Protein AF-A0A835IS31-F1 (afdb_monomer)

Foldseek 3Di:
DVVVLVVQLLLLVLQLFCRSDPVSLVCVLVVVDAGVVSNVVSVVVSVCSNVVVVVVVVVVCVVPPDPDDPPPPPPDPPQDPLNVVLVVLLVVLVVVLNVCCVPVVDGSVVSVVVSVVVSVVSVVVVVVVVVVVVD

Secondary structure (DSSP, 8-state):
-HHHHHHHHHHHHHHTSTTSSHHHHHHHHTTSS-HHHHHHHHHHHHHHHHHHHHHHHHHHHHHS-----GGGS-------HHHHHHHHHHHHHHHHHHHHHHHH---HHHHHHHHHHHHHHHHHHHHHHHHHTT-

pLDDT: mean 79.72, std 15.13, range [40.69, 94.19]

Solvent-accessible surface area (backbone atoms only — not comparable to full-atom values): 7632 Å² total; per-residue (Å²): 108,70,68,59,52,51,52,46,45,53,51,28,60,23,56,24,36,54,76,50,33,75,69,44,34,51,37,43,73,72,66,76,50,53,71,71,64,48,34,59,67,28,39,59,59,24,48,48,66,38,49,51,60,51,49,55,52,52,59,55,52,68,72,50,91,60,87,72,75,78,71,73,78,70,66,70,77,70,65,51,77,63,55,52,50,54,50,51,50,50,52,50,31,60,63,41,21,64,54,47,27,72,75,68,70,49,67,52,66,60,38,48,53,50,31,50,51,52,52,48,54,52,53,50,52,58,55,53,54,57,65,63,74,76,111

Sequence (135 aa):
FLGAVVVIAANAGGAWTPIGDVTTIMLWIHGQISTLPTMKDLFIPSFVSLAVPLALMSFTSEVDGKGRDSTSVLASEQMAPRGQLVFAVGIGALLFVPVFKAITGLPPYMGILLGLGVLWILTDAIHYGNLKGRG

Structure (mmCIF, N/CA/C/O backbone):
data_AF-A0A835IS31-F1
#
_entry.id   AF-A0A835IS31-F1
#
loop_
_atom_site.group_PDB
_atom_site.id
_atom_site.type_symbol
_atom_site.label_atom_id
_atom_site.label_alt_id
_atom_site.label_comp_id
_atom_site.label_asym_id
_atom_site.label_entity_id
_atom_site.label_seq_id
_atom_site.pdbx_PDB_ins_code
_atom_site.Cartn_x
_atom_site.Cartn_y
_atom_site.Cartn_z
_atom_site.occupancy
_atom_site.B_iso_or_equiv
_atom_site.auth_seq_id
_atom_sit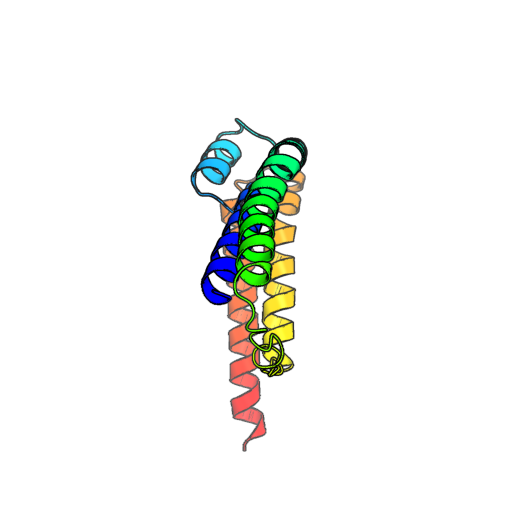e.auth_comp_id
_atom_site.auth_asym_id
_atom_site.auth_atom_id
_atom_site.pdbx_PDB_model_num
ATOM 1 N N . PHE A 1 1 ? 21.940 10.325 6.700 1.00 66.19 1 PHE A N 1
ATOM 2 C CA . PHE A 1 1 ? 20.758 11.198 6.849 1.00 66.19 1 PHE A CA 1
ATOM 3 C C . PHE A 1 1 ? 19.673 10.875 5.834 1.00 66.19 1 PHE A C 1
ATOM 5 O O . PHE A 1 1 ? 18.649 10.368 6.264 1.00 66.19 1 PHE A O 1
ATOM 12 N N . LEU A 1 2 ? 19.900 11.024 4.521 1.00 70.31 2 LEU A N 1
ATOM 13 C CA . LEU A 1 2 ? 18.881 10.693 3.505 1.00 70.31 2 LEU A CA 1
ATOM 14 C C . LEU A 1 2 ? 18.347 9.253 3.607 1.00 70.31 2 LEU A C 1
ATOM 16 O O . LEU A 1 2 ? 17.141 9.061 3.600 1.00 70.31 2 LEU A O 1
ATOM 20 N N . GLY A 1 3 ? 19.208 8.254 3.835 1.00 78.56 3 GLY A N 1
ATOM 21 C CA . GLY A 1 3 ? 18.748 6.875 4.054 1.00 78.56 3 GLY A CA 1
ATOM 22 C C . GLY A 1 3 ? 17.831 6.703 5.276 1.00 78.56 3 GLY A C 1
ATOM 23 O O . GLY A 1 3 ? 16.864 5.956 5.208 1.00 78.56 3 GLY A O 1
ATOM 24 N N . ALA A 1 4 ? 18.068 7.438 6.369 1.00 79.75 4 ALA A N 1
ATOM 25 C CA . ALA A 1 4 ? 17.198 7.391 7.548 1.00 79.75 4 ALA A CA 1
ATOM 26 C C . ALA A 1 4 ? 15.824 8.013 7.254 1.00 79.75 4 ALA A C 1
ATOM 28 O O . ALA A 1 4 ? 14.804 7.462 7.652 1.00 79.75 4 ALA A O 1
ATOM 29 N N . VAL A 1 5 ? 15.792 9.111 6.493 1.00 83.19 5 VAL A N 1
ATOM 30 C CA . VAL A 1 5 ? 14.547 9.732 6.019 1.00 83.19 5 VAL A CA 1
ATOM 31 C C . VAL A 1 5 ? 13.767 8.783 5.109 1.00 83.19 5 VAL A C 1
ATOM 33 O O . VAL A 1 5 ? 12.559 8.652 5.270 1.00 83.19 5 VAL A O 1
ATOM 36 N N . VAL A 1 6 ? 14.447 8.077 4.200 1.00 84.12 6 VAL A N 1
ATOM 37 C CA . VAL A 1 6 ? 13.824 7.073 3.321 1.00 84.12 6 VAL A CA 1
ATOM 38 C C . VAL A 1 6 ? 13.198 5.940 4.137 1.00 84.12 6 VAL A C 1
ATOM 40 O O . VAL A 1 6 ? 12.064 5.559 3.866 1.00 84.12 6 VAL A O 1
ATOM 43 N N . VAL A 1 7 ? 13.891 5.436 5.165 1.00 87.56 7 VAL A N 1
ATOM 44 C CA . VAL A 1 7 ? 13.358 4.382 6.047 1.00 87.56 7 VAL A CA 1
ATOM 45 C C . VAL A 1 7 ? 12.137 4.873 6.829 1.00 87.56 7 VAL A C 1
ATOM 47 O O . VAL A 1 7 ? 11.127 4.172 6.878 1.00 87.56 7 VAL A O 1
ATOM 50 N N . ILE A 1 8 ? 12.192 6.084 7.395 1.00 87.81 8 ILE A N 1
ATOM 51 C CA . ILE A 1 8 ? 11.057 6.692 8.110 1.00 87.81 8 ILE A CA 1
ATOM 52 C C . ILE A 1 8 ? 9.865 6.864 7.165 1.00 87.81 8 ILE A C 1
ATOM 54 O O . ILE A 1 8 ? 8.750 6.483 7.512 1.00 87.81 8 ILE A O 1
ATOM 58 N N . ALA A 1 9 ? 10.097 7.383 5.958 1.00 87.88 9 ALA A N 1
ATOM 59 C CA . ALA A 1 9 ? 9.046 7.606 4.975 1.00 87.88 9 ALA A CA 1
ATOM 60 C C . ALA A 1 9 ? 8.413 6.298 4.481 1.00 87.88 9 ALA A C 1
ATOM 62 O O . ALA A 1 9 ? 7.190 6.209 4.390 1.00 87.88 9 ALA A O 1
ATOM 63 N N . ALA A 1 10 ? 9.222 5.268 4.215 1.00 88.88 10 ALA A N 1
ATOM 64 C CA . ALA A 1 10 ? 8.732 3.953 3.812 1.00 88.88 10 ALA A CA 1
ATOM 65 C C . ALA A 1 10 ? 7.8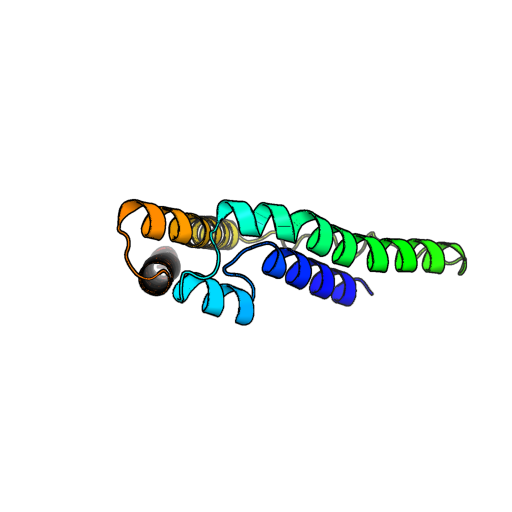79 3.300 4.913 1.00 88.88 10 ALA A C 1
ATOM 67 O O . ALA A 1 10 ? 6.800 2.785 4.627 1.00 88.88 10 ALA A O 1
ATOM 68 N N . ASN A 1 11 ? 8.323 3.373 6.173 1.00 89.69 11 ASN A N 1
ATOM 69 C CA . ASN A 1 11 ? 7.582 2.817 7.303 1.00 89.69 11 ASN A CA 1
ATOM 70 C C . ASN A 1 11 ? 6.275 3.582 7.575 1.00 89.69 11 ASN A C 1
ATOM 72 O O . ASN A 1 11 ? 5.221 2.970 7.725 1.00 89.69 11 ASN A O 1
ATOM 76 N N . ALA A 1 12 ? 6.318 4.919 7.571 1.00 88.25 12 ALA A N 1
ATOM 77 C CA . ALA A 1 12 ? 5.128 5.758 7.731 1.00 88.25 12 ALA A CA 1
ATOM 78 C C . ALA A 1 12 ? 4.106 5.520 6.604 1.00 88.25 12 ALA A C 1
ATOM 80 O O . ALA A 1 12 ? 2.905 5.438 6.857 1.00 88.25 12 ALA A O 1
ATOM 81 N N . GLY A 1 13 ? 4.580 5.353 5.365 1.00 86.12 13 GLY A N 1
ATOM 82 C CA . GLY A 1 13 ? 3.734 5.007 4.223 1.00 86.12 13 GLY A CA 1
ATOM 83 C C . GLY A 1 13 ? 3.089 3.624 4.347 1.00 86.12 13 GLY A C 1
ATOM 84 O O . GLY A 1 13 ? 1.915 3.468 4.017 1.00 86.12 13 GLY A O 1
ATOM 85 N N . GLY A 1 14 ? 3.822 2.632 4.862 1.00 85.94 14 GLY A N 1
ATOM 86 C CA . GLY A 1 14 ? 3.289 1.298 5.146 1.00 85.94 14 GLY A CA 1
ATOM 87 C C . GLY A 1 14 ? 2.212 1.327 6.232 1.00 85.94 14 GLY A C 1
ATOM 88 O O . GLY A 1 14 ? 1.097 0.851 6.006 1.00 85.94 14 GLY A O 1
ATOM 89 N N . ALA A 1 15 ? 2.515 1.958 7.370 1.00 87.56 15 ALA A N 1
ATOM 90 C CA . ALA A 1 15 ? 1.633 2.018 8.533 1.00 87.56 15 ALA A CA 1
ATOM 91 C C . ALA A 1 15 ? 0.275 2.672 8.230 1.00 87.56 15 ALA A C 1
ATOM 93 O O . ALA A 1 15 ? -0.731 2.273 8.805 1.00 87.56 15 ALA A O 1
ATOM 94 N N . TRP A 1 16 ? 0.210 3.619 7.288 1.00 87.00 16 TRP A N 1
ATOM 95 C CA . TRP A 1 16 ? -1.046 4.257 6.879 1.00 87.00 16 TRP A CA 1
ATOM 96 C C . TRP A 1 16 ? -2.090 3.268 6.327 1.00 87.00 16 TRP A C 1
ATOM 98 O O . TRP A 1 16 ? -3.297 3.518 6.390 1.00 87.00 16 TRP A O 1
ATOM 108 N N . THR A 1 17 ? -1.653 2.129 5.789 1.00 87.88 17 THR A N 1
ATOM 109 C CA . THR A 1 17 ? -2.542 1.160 5.145 1.00 87.88 17 THR A CA 1
ATOM 110 C C . THR A 1 17 ? -2.720 -0.104 5.994 1.00 87.88 17 THR A C 1
ATOM 112 O O . THR A 1 17 ? -1.764 -0.558 6.621 1.00 87.88 17 THR A O 1
ATOM 115 N N . PRO A 1 18 ? -3.895 -0.769 5.959 1.00 82.81 18 PRO A N 1
ATOM 116 C CA . PRO A 1 18 ? -4.116 -2.011 6.706 1.00 82.81 18 PRO A CA 1
ATOM 117 C C . PRO A 1 18 ? -3.200 -3.180 6.333 1.00 82.81 18 PRO A C 1
ATOM 119 O O . PRO A 1 18 ? -3.144 -4.169 7.054 1.00 82.81 18 PRO A O 1
ATOM 122 N N . ILE A 1 19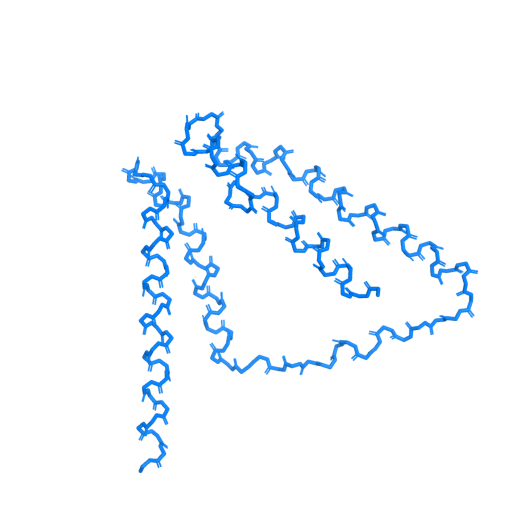 ? -2.529 -3.086 5.185 1.00 86.94 19 ILE A N 1
ATOM 123 C CA . ILE A 1 19 ? -1.641 -4.118 4.649 1.00 86.94 19 ILE A CA 1
ATOM 124 C C . ILE A 1 19 ? -0.199 -3.900 5.129 1.00 86.94 19 ILE A C 1
ATOM 126 O O . ILE A 1 19 ? 0.558 -4.861 5.215 1.00 86.94 19 ILE A O 1
ATOM 130 N N . GLY A 1 20 ? 0.197 -2.656 5.418 1.00 84.56 20 GLY A N 1
ATOM 131 C CA . GLY A 1 20 ? 1.609 -2.307 5.568 1.00 84.56 20 GLY A CA 1
ATOM 132 C C . GLY A 1 20 ? 2.234 -2.592 6.934 1.00 84.56 20 GLY A C 1
ATOM 133 O O . GLY A 1 20 ? 3.451 -2.490 7.038 1.00 84.56 20 GLY A O 1
ATOM 134 N N . ASP A 1 21 ? 1.454 -2.990 7.945 1.00 88.81 21 ASP A N 1
ATOM 135 C CA . ASP A 1 21 ? 1.973 -3.526 9.211 1.00 88.81 21 ASP A CA 1
ATOM 136 C C . ASP A 1 21 ? 1.338 -4.884 9.557 1.00 88.81 21 ASP A C 1
ATOM 138 O O . ASP A 1 21 ? 0.154 -5.126 9.301 1.00 88.81 21 ASP A O 1
ATOM 142 N N . VAL A 1 22 ? 2.129 -5.761 10.185 1.00 86.19 22 VAL A N 1
ATOM 143 C CA . VAL A 1 22 ? 1.715 -7.116 10.585 1.00 86.19 22 VAL A CA 1
ATOM 144 C C . VAL A 1 22 ? 0.608 -7.070 11.644 1.00 86.19 22 VAL A C 1
ATOM 146 O O . VAL A 1 22 ? -0.306 -7.897 11.634 1.00 86.19 22 VAL A O 1
ATOM 149 N N . THR A 1 23 ? 0.634 -6.086 12.540 1.00 88.25 23 THR A N 1
ATOM 150 C CA . THR A 1 23 ? -0.413 -5.937 13.560 1.00 88.25 23 THR A CA 1
ATOM 151 C C . THR A 1 23 ? -1.732 -5.530 12.911 1.00 88.25 23 THR A C 1
ATOM 153 O O . THR A 1 23 ? -2.787 -6.098 13.201 1.00 88.25 23 THR A O 1
ATOM 156 N N . THR A 1 24 ? -1.681 -4.586 11.970 1.00 88.00 24 THR A N 1
ATOM 157 C CA . THR A 1 24 ? -2.872 -4.096 11.271 1.00 88.00 24 THR A CA 1
ATOM 158 C C . THR A 1 24 ? -3.464 -5.165 10.353 1.00 88.00 24 THR A C 1
ATOM 160 O O . THR A 1 24 ? -4.681 -5.361 10.355 1.00 88.00 24 THR A O 1
ATOM 163 N N . ILE A 1 25 ? -2.635 -5.942 9.642 1.00 87.81 25 ILE A N 1
ATOM 164 C CA . ILE A 1 25 ? -3.145 -7.025 8.789 1.00 87.81 25 ILE A CA 1
ATOM 165 C C . ILE A 1 25 ? -3.788 -8.140 9.623 1.00 87.81 25 ILE A C 1
ATOM 167 O O . ILE A 1 25 ? -4.830 -8.670 9.231 1.00 87.81 25 ILE A O 1
ATOM 171 N N . MET A 1 26 ? -3.238 -8.446 10.803 1.00 88.56 26 MET A N 1
ATOM 172 C CA . MET A 1 26 ? -3.817 -9.411 11.741 1.00 88.56 26 MET A CA 1
ATOM 173 C C . MET A 1 26 ? -5.225 -8.985 12.176 1.00 88.56 26 MET A C 1
ATOM 175 O O . MET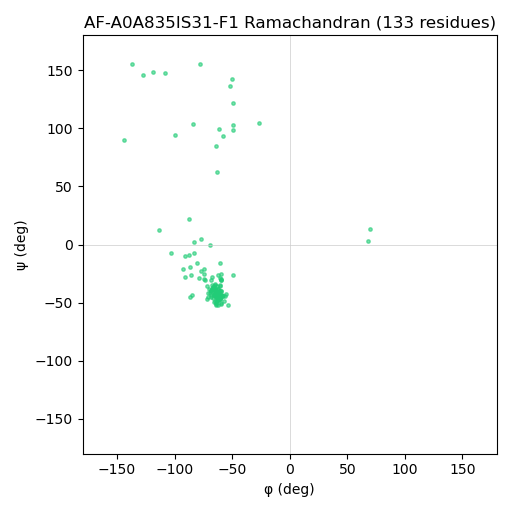 A 1 26 ? -6.177 -9.759 12.044 1.00 88.56 26 MET A O 1
ATOM 179 N N . LEU A 1 27 ? -5.384 -7.736 12.625 1.00 89.44 27 LEU A N 1
ATOM 180 C CA . LEU A 1 27 ? -6.685 -7.191 13.024 1.00 89.44 27 LEU A CA 1
ATOM 181 C C . LEU A 1 27 ? -7.671 -7.130 11.848 1.00 89.44 27 LEU A C 1
ATOM 183 O O . LEU A 1 27 ? -8.867 -7.379 12.016 1.00 89.44 27 LEU A O 1
ATOM 187 N N . TRP A 1 28 ? -7.180 -6.839 10.642 1.00 87.81 28 TRP A N 1
ATOM 188 C CA . TRP A 1 28 ? -8.004 -6.736 9.440 1.00 87.81 28 TRP A CA 1
ATOM 189 C C . TRP A 1 28 ? -8.509 -8.092 8.934 1.00 87.81 28 TRP A C 1
ATOM 191 O O . TRP A 1 28 ? -9.633 -8.185 8.428 1.00 87.81 28 TRP A O 1
ATOM 201 N N . ILE A 1 29 ? -7.704 -9.150 9.064 1.00 85.56 29 ILE A N 1
ATOM 202 C CA . ILE A 1 29 ? -8.113 -10.529 8.755 1.00 85.56 29 ILE A CA 1
ATOM 203 C C . ILE A 1 29 ? -9.130 -11.024 9.790 1.00 85.56 29 ILE A C 1
ATOM 205 O O . ILE A 1 29 ? -10.113 -11.654 9.411 1.00 85.56 29 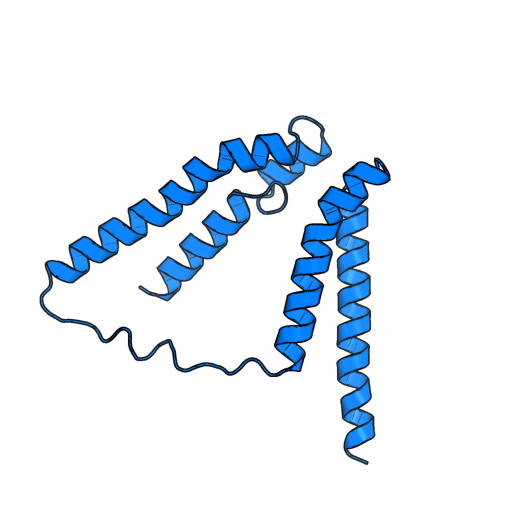ILE A O 1
ATOM 209 N N . HIS A 1 30 ? -8.954 -10.672 11.066 1.00 85.56 30 HIS A N 1
ATOM 210 C CA . HIS A 1 30 ? -9.880 -11.011 12.155 1.00 85.56 30 HIS A CA 1
ATOM 211 C C . HIS A 1 30 ? -11.159 -10.150 12.198 1.00 85.56 30 HIS A C 1
ATOM 213 O O . HIS A 1 30 ? -11.954 -10.275 13.130 1.00 85.56 30 HIS A O 1
ATOM 219 N N . GLY A 1 31 ? -11.366 -9.260 11.222 1.00 82.62 31 GLY A N 1
ATOM 220 C CA . GLY A 1 31 ? -12.571 -8.429 11.124 1.00 82.62 31 GLY A CA 1
ATOM 221 C C . GLY A 1 31 ? -12.702 -7.351 12.206 1.00 82.62 31 GLY A C 1
ATOM 222 O O . GLY A 1 31 ? -13.772 -6.772 12.349 1.00 82.62 31 GLY A O 1
ATOM 223 N N . GLN A 1 32 ? -11.632 -7.067 12.955 1.00 85.69 32 GLN A N 1
ATOM 224 C CA . GLN A 1 32 ? -11.627 -6.063 14.027 1.00 85.69 32 GLN A CA 1
ATOM 225 C C . GLN A 1 32 ? -11.549 -4.631 13.486 1.00 85.69 32 GLN A C 1
ATOM 227 O O . GLN A 1 32 ? -11.942 -3.685 14.160 1.00 85.69 32 GLN A O 1
ATOM 232 N N . ILE A 1 33 ? -11.035 -4.468 12.265 1.00 88.31 33 ILE A N 1
ATOM 233 C CA . ILE A 1 33 ? -10.862 -3.171 11.611 1.00 88.31 33 ILE A CA 1
ATOM 234 C C . ILE A 1 33 ? -11.293 -3.233 10.141 1.00 88.31 33 ILE A C 1
ATOM 236 O O . ILE A 1 33 ? -11.282 -4.297 9.518 1.00 88.31 33 ILE A O 1
ATOM 240 N N . SER A 1 34 ? -11.665 -2.084 9.573 1.00 85.38 34 SER A N 1
ATOM 241 C CA . SER A 1 34 ? -12.147 -1.951 8.192 1.00 85.38 34 SER A CA 1
ATOM 242 C C . SER A 1 34 ? -11.239 -1.037 7.375 1.00 85.38 34 SER A C 1
ATOM 244 O O . SER A 1 34 ? -10.669 -0.087 7.895 1.00 85.38 34 SER A O 1
ATOM 246 N N . THR A 1 35 ? -11.121 -1.293 6.072 1.00 84.44 35 THR A N 1
ATOM 247 C CA . THR A 1 35 ? -10.100 -0.664 5.224 1.00 84.44 35 THR A CA 1
ATOM 248 C C . THR A 1 35 ? -10.199 0.863 5.184 1.00 84.44 35 THR A C 1
ATOM 250 O O . THR A 1 35 ? -9.203 1.540 5.415 1.00 84.44 35 THR A O 1
ATOM 253 N N . LEU A 1 36 ? -11.388 1.412 4.914 1.00 85.75 36 LEU A N 1
ATOM 254 C CA . LEU A 1 36 ? -11.572 2.861 4.759 1.00 85.75 36 LEU A CA 1
ATOM 255 C C . LEU A 1 36 ? -11.479 3.636 6.088 1.00 85.75 36 LEU A C 1
ATOM 257 O O . LEU A 1 36 ? -10.778 4.648 6.109 1.00 85.75 36 LEU A O 1
ATOM 261 N N . PRO A 1 37 ? -12.139 3.209 7.186 1.00 86.19 37 PRO A N 1
ATOM 262 C CA . PRO A 1 37 ? -11.998 3.875 8.482 1.00 86.19 37 PRO A CA 1
ATOM 263 C C . PRO A 1 37 ? -10.556 3.850 8.993 1.00 86.19 37 PRO A C 1
ATOM 265 O O . PRO A 1 37 ? -10.014 4.898 9.319 1.00 86.19 37 PRO A O 1
ATOM 268 N N . THR A 1 38 ? -9.888 2.693 8.939 1.00 85.38 38 THR A N 1
ATOM 269 C CA . THR A 1 38 ? -8.496 2.557 9.391 1.00 85.38 38 THR A CA 1
ATOM 270 C C . THR A 1 38 ? -7.554 3.469 8.615 1.00 85.38 38 THR A C 1
ATOM 272 O O . THR A 1 38 ? -6.737 4.149 9.223 1.00 85.38 38 THR A O 1
ATOM 275 N N . MET A 1 39 ? -7.687 3.564 7.289 1.00 87.19 39 MET A N 1
ATOM 276 C CA . MET A 1 39 ? -6.868 4.498 6.504 1.00 87.19 39 MET A CA 1
ATOM 277 C C . MET A 1 39 ? -7.082 5.962 6.909 1.00 87.19 39 MET A C 1
ATOM 279 O O . MET A 1 39 ? -6.133 6.743 6.868 1.00 87.19 39 MET A O 1
ATOM 283 N N . LYS A 1 40 ? -8.302 6.361 7.291 1.00 88.06 40 LYS A N 1
ATOM 284 C CA . LYS A 1 40 ? -8.565 7.725 7.777 1.00 88.06 40 LYS A CA 1
ATOM 285 C C . LYS A 1 40 ? -7.955 7.956 9.156 1.00 88.06 40 LYS A C 1
ATOM 287 O O . LYS A 1 40 ? -7.293 8.972 9.351 1.00 88.06 40 LYS A O 1
ATOM 292 N N . ASP A 1 41 ? -8.131 7.005 10.066 1.00 87.56 41 ASP A N 1
ATOM 293 C CA . ASP A 1 41 ? -7.648 7.109 11.444 1.00 87.56 41 ASP A CA 1
ATOM 294 C C . ASP A 1 41 ? -6.115 7.108 11.511 1.00 87.56 41 ASP A C 1
ATOM 296 O O . ASP A 1 41 ? -5.526 7.839 12.305 1.00 87.56 41 ASP A O 1
ATOM 300 N N . LEU A 1 42 ? -5.452 6.336 10.641 1.00 87.62 42 LEU A N 1
ATOM 301 C CA . LEU A 1 42 ? -3.991 6.233 10.605 1.00 87.62 42 LEU A CA 1
ATOM 302 C C . LEU A 1 42 ? -3.325 7.303 9.734 1.00 87.62 42 LEU A C 1
ATOM 304 O O . LEU A 1 42 ? -2.104 7.448 9.802 1.00 87.62 42 LEU A O 1
ATOM 308 N N . PHE A 1 43 ? -4.079 8.093 8.963 1.00 89.25 43 PHE A N 1
ATOM 309 C CA . PHE A 1 43 ? -3.507 9.138 8.109 1.00 89.25 43 PHE A CA 1
ATOM 310 C C . PHE A 1 43 ? -2.768 10.209 8.920 1.00 89.25 43 PHE A C 1
ATOM 312 O O . PHE A 1 43 ? -1.598 10.483 8.657 1.00 89.25 43 PHE A O 1
ATOM 319 N N . ILE A 1 44 ? -3.424 10.782 9.937 1.00 90.06 44 ILE A N 1
ATOM 320 C CA . ILE A 1 44 ? -2.828 11.840 10.768 1.00 90.06 44 ILE A CA 1
ATOM 321 C C . ILE A 1 44 ? -1.611 11.310 11.550 1.00 90.06 44 ILE A C 1
ATOM 323 O O . ILE A 1 44 ? -0.547 11.920 11.437 1.00 90.06 44 ILE A O 1
ATOM 327 N N . PRO A 1 45 ? -1.692 10.176 12.281 1.00 88.31 45 PRO A N 1
ATOM 328 C CA . PRO A 1 45 ? -0.532 9.600 12.963 1.00 88.31 45 PRO A CA 1
ATOM 329 C C . PRO A 1 45 ? 0.646 9.316 12.025 1.00 88.31 45 PRO A C 1
ATOM 331 O O . PRO A 1 45 ? 1.781 9.671 12.343 1.00 88.31 45 PRO A O 1
ATOM 334 N N . SER A 1 46 ? 0.384 8.736 10.848 1.00 88.12 46 SER A N 1
ATOM 335 C CA . SER A 1 46 ? 1.432 8.410 9.871 1.00 88.12 46 SER A CA 1
ATOM 336 C C . SER A 1 46 ? 2.090 9.674 9.323 1.00 88.12 46 SER A C 1
ATOM 338 O O . SER A 1 46 ? 3.317 9.762 9.276 1.00 88.12 46 SER A O 1
ATOM 340 N N . PHE A 1 47 ? 1.296 10.696 8.994 1.00 90.38 47 PHE A N 1
ATOM 341 C CA . PHE A 1 47 ? 1.806 11.983 8.530 1.00 90.38 47 PHE A CA 1
ATOM 342 C C . PHE A 1 47 ? 2.666 12.677 9.590 1.00 90.38 47 PHE A C 1
ATOM 344 O O . PHE A 1 47 ? 3.765 13.134 9.287 1.00 90.38 47 PHE A O 1
ATOM 351 N N . VAL A 1 48 ? 2.216 12.706 10.846 1.00 91.12 48 VAL A N 1
ATOM 352 C CA . VAL A 1 48 ? 2.977 13.301 11.955 1.00 91.12 48 VAL A CA 1
ATOM 353 C C . VAL A 1 48 ? 4.289 12.546 12.187 1.00 91.12 48 VAL A C 1
ATOM 355 O O . VAL A 1 48 ? 5.328 13.180 12.367 1.00 91.12 48 VAL A O 1
ATOM 358 N N . SER A 1 49 ? 4.274 11.210 12.110 1.00 88.50 49 SER A N 1
ATOM 359 C CA . SER A 1 49 ? 5.478 10.378 12.265 1.00 88.50 49 SER A CA 1
ATOM 360 C C . SER A 1 49 ? 6.544 10.641 11.197 1.00 88.50 49 SER A C 1
ATOM 362 O O . SER A 1 49 ? 7.730 10.451 11.453 1.00 88.50 49 SER A O 1
ATOM 364 N N . LEU A 1 50 ? 6.130 11.117 10.020 1.00 87.94 50 LEU A N 1
ATOM 365 C CA . LEU A 1 50 ? 7.010 11.530 8.933 1.00 87.94 50 LEU A CA 1
ATOM 366 C C . LEU A 1 50 ? 7.441 12.995 9.092 1.00 87.94 50 LEU A C 1
ATOM 368 O O . LEU A 1 50 ? 8.622 13.315 8.959 1.00 87.94 50 LEU A O 1
ATOM 372 N N . ALA A 1 51 ? 6.495 13.883 9.405 1.00 87.81 51 ALA A N 1
ATOM 373 C CA . ALA A 1 51 ? 6.713 15.323 9.468 1.00 87.81 51 ALA A CA 1
ATOM 374 C C . ALA A 1 51 ? 7.616 15.738 10.637 1.00 87.81 51 ALA A C 1
ATOM 376 O O . ALA A 1 51 ? 8.475 16.598 10.462 1.00 87.81 51 ALA A O 1
ATOM 377 N N . VAL A 1 52 ? 7.464 15.125 11.817 1.00 89.12 52 VAL A N 1
ATOM 378 C CA . VAL A 1 52 ? 8.231 15.500 13.017 1.00 89.12 52 VAL A CA 1
ATOM 379 C C . VAL A 1 52 ? 9.734 15.241 12.843 1.00 89.12 52 VAL A C 1
ATOM 381 O O . VAL A 1 52 ? 10.511 16.180 13.031 1.00 89.12 52 VAL A O 1
ATOM 384 N N . PRO A 1 53 ? 10.194 14.040 12.434 1.00 84.88 53 PRO A N 1
ATOM 385 C CA . PRO A 1 53 ? 11.618 13.800 12.209 1.00 84.88 53 PRO A CA 1
ATOM 386 C C . PRO A 1 53 ? 12.199 14.670 11.093 1.00 84.88 53 PRO A C 1
ATOM 388 O O . PRO A 1 53 ? 13.320 15.158 11.225 1.00 84.88 53 PRO A O 1
ATOM 391 N N . LEU A 1 54 ? 11.437 14.895 10.018 1.00 84.62 54 LEU A N 1
ATOM 392 C CA . LEU A 1 54 ? 11.848 15.766 8.916 1.00 84.62 54 LEU A CA 1
ATOM 393 C C . LEU A 1 54 ? 12.015 17.218 9.365 1.00 84.62 54 LEU A C 1
ATOM 395 O O . LEU A 1 54 ? 13.028 17.836 9.050 1.00 84.62 54 LEU A O 1
ATOM 399 N N . ALA A 1 55 ? 11.063 17.745 10.136 1.00 85.88 55 ALA A N 1
ATOM 400 C CA . ALA A 1 55 ? 11.131 19.099 10.670 1.00 85.88 55 ALA A CA 1
ATOM 401 C C . ALA A 1 55 ? 12.336 19.261 11.605 1.00 85.88 55 ALA A C 1
ATOM 403 O O . ALA A 1 55 ? 13.125 20.187 11.432 1.00 85.88 55 ALA A O 1
ATOM 404 N N . LEU A 1 56 ? 12.541 18.327 12.541 1.00 84.25 56 LEU A N 1
ATOM 405 C CA . LEU A 1 56 ? 13.694 18.351 13.448 1.00 84.25 56 LEU A CA 1
ATOM 406 C C . LEU A 1 56 ? 15.029 18.284 12.694 1.00 84.25 56 LEU A C 1
ATOM 408 O O . LEU A 1 56 ? 15.968 19.001 13.044 1.00 84.25 56 LEU A O 1
ATOM 412 N N . MET A 1 57 ? 15.119 17.467 11.640 1.00 76.88 57 MET A N 1
ATOM 413 C CA . MET A 1 57 ? 16.306 17.419 10.779 1.00 76.88 57 MET A CA 1
ATOM 414 C C . MET A 1 57 ? 16.513 18.716 9.988 1.00 76.88 57 MET A C 1
ATOM 416 O O . MET A 1 57 ? 17.654 19.151 9.832 1.00 76.88 57 MET A O 1
ATOM 420 N N . SER A 1 58 ? 15.435 19.350 9.520 1.00 77.56 58 SER A N 1
ATOM 421 C CA . SER A 1 58 ? 15.504 20.639 8.825 1.00 77.56 58 SER A CA 1
ATOM 422 C C . SER A 1 58 ? 16.045 21.731 9.750 1.00 77.56 58 SER A C 1
ATOM 424 O O . SER A 1 58 ? 17.008 22.404 9.400 1.00 77.56 58 SER A O 1
ATOM 426 N N . PHE A 1 59 ? 15.507 21.842 10.969 1.00 75.56 59 PHE A N 1
ATOM 427 C CA . PHE A 1 59 ? 15.942 22.851 11.940 1.00 75.56 59 PHE A CA 1
ATOM 428 C C . PHE A 1 59 ? 17.371 22.628 12.452 1.00 75.56 59 PHE A C 1
ATOM 430 O O . PHE A 1 59 ? 18.093 23.590 12.687 1.00 75.56 59 PHE A O 1
ATOM 437 N N . THR A 1 60 ? 17.817 21.379 12.610 1.00 67.50 60 THR A N 1
ATOM 438 C CA . THR A 1 60 ? 19.201 21.090 13.040 1.00 67.50 60 THR A CA 1
ATOM 439 C C . THR A 1 60 ? 20.230 21.323 11.934 1.00 67.50 60 THR A C 1
ATOM 441 O O . THR A 1 60 ? 21.354 21.719 12.234 1.00 67.50 60 THR A O 1
ATOM 444 N N . SER A 1 61 ? 19.850 21.148 10.665 1.00 57.25 61 SER A N 1
ATOM 445 C CA . SER A 1 61 ? 20.721 21.439 9.514 1.00 57.25 61 SER A CA 1
ATOM 446 C C . SER A 1 61 ? 20.883 22.941 9.246 1.00 57.25 61 SER A C 1
ATOM 448 O O . SER A 1 61 ? 21.846 23.340 8.602 1.00 57.25 61 SER A O 1
ATOM 450 N N . GLU A 1 62 ? 19.960 23.772 9.733 1.00 54.50 62 GLU A N 1
ATOM 451 C CA . GLU A 1 62 ? 20.008 25.233 9.581 1.00 54.50 62 GLU A CA 1
ATOM 452 C C . GLU A 1 62 ? 20.826 25.918 10.695 1.00 54.50 62 GLU A C 1
ATOM 454 O O . GLU A 1 62 ? 21.319 27.029 10.514 1.00 54.50 62 GLU A O 1
ATOM 459 N N . VAL A 1 63 ? 21.044 25.230 11.824 1.00 52.94 63 VAL A N 1
ATOM 460 C CA . VAL A 1 63 ? 21.875 25.701 12.951 1.00 52.94 63 VAL A CA 1
ATOM 461 C C . VAL A 1 63 ? 23.366 25.373 12.758 1.00 52.94 63 VAL A C 1
ATOM 463 O O . VAL A 1 63 ? 24.221 26.098 13.264 1.00 52.94 63 VAL A O 1
ATOM 466 N N . ASP A 1 64 ? 23.702 24.329 11.994 1.00 48.25 64 ASP A N 1
ATOM 467 C CA . ASP A 1 64 ? 25.081 23.978 11.628 1.00 48.25 64 ASP A CA 1
ATOM 468 C C . ASP A 1 64 ? 25.359 24.488 10.204 1.00 48.25 64 ASP A C 1
ATOM 470 O O . ASP A 1 64 ? 24.995 23.847 9.222 1.00 48.25 64 ASP A O 1
ATOM 474 N N . GLY A 1 65 ? 25.929 25.693 10.082 1.00 48.50 65 GLY A N 1
ATOM 475 C CA . GLY A 1 65 ? 26.116 26.455 8.836 1.00 48.50 65 GLY A CA 1
ATOM 476 C C . GLY A 1 65 ? 27.022 25.809 7.778 1.00 48.50 65 GLY A C 1
ATOM 477 O O . GLY A 1 65 ? 28.045 26.370 7.386 1.00 48.50 65 GLY A O 1
ATOM 478 N N . LYS A 1 66 ? 26.646 24.638 7.267 1.00 40.69 66 LYS A N 1
ATOM 479 C CA . LYS A 1 66 ? 27.269 23.985 6.122 1.00 40.69 66 LYS A CA 1
ATOM 480 C C . LYS A 1 66 ? 26.184 23.283 5.319 1.00 40.69 66 LYS A C 1
ATOM 482 O O . LYS A 1 66 ? 25.879 22.113 5.540 1.00 40.69 66 LYS A O 1
ATOM 487 N N . GLY A 1 67 ? 25.617 24.028 4.369 1.00 47.81 67 GLY A N 1
ATOM 488 C CA . GLY A 1 67 ? 24.721 23.503 3.346 1.00 47.81 67 GLY A CA 1
ATOM 489 C C . GLY A 1 67 ? 25.347 22.273 2.696 1.00 47.81 67 GLY A C 1
ATOM 490 O O . GLY A 1 67 ? 26.287 22.375 1.911 1.00 47.81 67 GLY A O 1
ATOM 491 N N . ARG A 1 68 ? 24.867 21.089 3.077 1.00 44.59 68 ARG A N 1
ATOM 492 C CA . ARG A 1 68 ? 25.205 19.846 2.394 1.00 44.59 68 ARG A CA 1
ATOM 493 C C . ARG A 1 68 ? 24.262 19.743 1.216 1.00 44.59 68 ARG A C 1
ATOM 495 O O . ARG A 1 68 ? 23.085 19.438 1.389 1.00 44.59 68 ARG A O 1
ATOM 502 N N . ASP A 1 69 ? 24.826 20.033 0.049 1.00 44.66 69 ASP A N 1
ATOM 503 C CA . ASP A 1 69 ? 24.281 19.776 -1.276 1.00 44.66 69 ASP A CA 1
ATOM 504 C C . ASP A 1 69 ? 23.310 18.593 -1.281 1.00 44.66 69 ASP A C 1
ATOM 506 O O . ASP A 1 69 ? 23.693 17.419 -1.267 1.00 44.66 69 ASP A O 1
ATOM 510 N N . SER A 1 70 ? 22.023 18.921 -1.360 1.00 47.72 70 SER A N 1
ATOM 511 C CA . SER A 1 70 ? 20.934 17.981 -1.635 1.00 47.72 70 SER A CA 1
ATOM 512 C C . SER A 1 70 ? 20.978 17.470 -3.088 1.00 47.72 70 SER A C 1
ATOM 514 O O . SER A 1 70 ? 20.153 16.660 -3.498 1.00 47.72 70 SER A O 1
ATOM 516 N N . THR A 1 71 ? 21.955 17.935 -3.869 1.00 43.34 71 THR A N 1
ATOM 517 C CA . THR A 1 71 ? 22.045 17.796 -5.325 1.00 43.34 71 THR A CA 1
ATOM 518 C C . THR A 1 71 ? 22.572 16.429 -5.784 1.00 43.34 71 THR A C 1
ATOM 520 O O . THR A 1 71 ? 22.384 16.062 -6.938 1.00 43.34 71 THR A O 1
ATOM 523 N N . SER A 1 72 ? 23.195 15.625 -4.913 1.00 43.12 72 SER A N 1
ATOM 524 C CA . SER A 1 72 ? 23.877 14.384 -5.342 1.00 43.12 72 SER A CA 1
ATOM 525 C C . SER A 1 72 ? 23.025 13.107 -5.330 1.00 43.12 72 SER A C 1
ATOM 527 O O . SER A 1 72 ? 23.460 12.093 -5.867 1.00 43.12 72 SER A O 1
ATOM 529 N N . VAL A 1 73 ? 21.813 13.126 -4.759 1.00 49.53 73 VAL A N 1
ATOM 530 C CA . VAL A 1 73 ? 20.962 11.914 -4.628 1.00 49.53 73 VAL A CA 1
ATOM 531 C C . VAL A 1 73 ? 19.826 11.867 -5.655 1.00 49.53 73 VAL A C 1
ATOM 533 O O . VAL A 1 73 ? 19.195 10.833 -5.839 1.00 49.53 73 VAL A O 1
ATOM 536 N N . LEU A 1 74 ? 19.640 12.948 -6.418 1.00 46.19 74 LEU A N 1
ATOM 537 C CA . LEU A 1 74 ? 18.866 12.948 -7.664 1.00 46.19 74 LEU A CA 1
ATOM 538 C C . LEU A 1 74 ? 19.725 12.572 -8.879 1.00 46.19 74 LEU A C 1
ATOM 540 O O . LEU A 1 74 ? 19.358 12.882 -10.013 1.00 46.19 74 LEU A O 1
ATOM 544 N N . ALA A 1 75 ? 20.854 11.883 -8.672 1.00 41.53 75 ALA A N 1
ATOM 545 C CA . ALA A 1 75 ? 21.422 11.054 -9.724 1.00 41.53 75 ALA A CA 1
ATOM 546 C C . ALA A 1 75 ? 20.403 9.944 -9.998 1.00 41.53 75 ALA A C 1
ATOM 548 O O . ALA A 1 75 ? 20.418 8.885 -9.381 1.00 41.53 75 ALA A O 1
ATOM 549 N N . SER A 1 76 ? 19.440 10.284 -10.852 1.00 49.06 76 SER A N 1
ATOM 550 C CA . SER A 1 76 ? 18.392 9.432 -11.366 1.00 49.06 76 SER A CA 1
ATOM 551 C C . SER A 1 76 ? 19.045 8.154 -11.872 1.00 49.06 76 SER A C 1
ATOM 553 O O . SER A 1 76 ? 19.527 8.113 -13.004 1.00 49.06 76 SER A O 1
ATOM 555 N N . GLU A 1 77 ? 19.031 7.095 -11.059 1.00 53.59 77 GLU A N 1
ATOM 556 C CA . GLU A 1 77 ? 18.922 5.756 -11.614 1.00 53.59 77 GLU A CA 1
ATOM 557 C C . GLU A 1 77 ? 17.626 5.782 -12.405 1.00 53.59 77 GLU A C 1
ATOM 559 O O . GLU A 1 77 ? 16.524 5.672 -11.866 1.00 53.59 77 GLU A O 1
ATOM 564 N N . GLN A 1 78 ? 17.761 6.085 -13.692 1.00 52.78 78 GLN A N 1
ATOM 565 C CA . GLN A 1 78 ? 16.662 6.071 -14.619 1.00 52.78 78 GLN A CA 1
ATOM 566 C C . GLN A 1 78 ? 16.181 4.631 -14.616 1.00 52.78 78 GLN A C 1
ATOM 568 O O . GLN A 1 78 ? 16.825 3.755 -15.197 1.00 52.78 78 GLN A O 1
ATOM 573 N N . MET A 1 79 ? 15.105 4.379 -13.862 1.00 58.62 79 MET A N 1
ATOM 574 C CA . MET A 1 79 ? 14.501 3.062 -13.785 1.00 58.62 79 MET A CA 1
ATOM 575 C C . MET A 1 79 ? 14.331 2.602 -15.219 1.00 58.62 79 MET A C 1
ATOM 577 O O . MET A 1 79 ? 13.710 3.296 -16.031 1.00 58.62 79 MET A O 1
ATOM 581 N N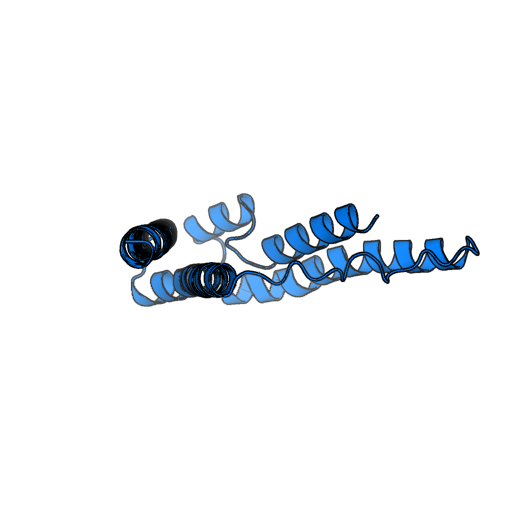 . ALA A 1 80 ? 14.929 1.457 -15.549 1.00 71.19 80 ALA A N 1
ATOM 582 C CA . ALA A 1 80 ? 14.736 0.881 -16.863 1.00 71.19 80 ALA A CA 1
ATOM 583 C C . ALA A 1 80 ? 13.218 0.846 -17.130 1.00 71.19 80 ALA A C 1
ATOM 585 O O . ALA A 1 80 ? 12.465 0.537 -16.201 1.00 71.19 80 ALA A O 1
ATOM 586 N N . PRO A 1 81 ? 12.741 1.104 -18.360 1.00 72.88 81 PRO A N 1
ATOM 587 C CA . PRO A 1 81 ? 11.304 1.125 -18.669 1.00 72.88 81 PRO A CA 1
ATOM 588 C C . PRO A 1 81 ? 10.544 -0.115 -18.153 1.00 72.88 81 PRO A C 1
ATOM 590 O O . PRO A 1 81 ? 9.360 -0.071 -17.836 1.00 72.88 81 PRO A O 1
ATOM 593 N N . ARG A 1 82 ? 11.268 -1.229 -18.003 1.00 75.88 82 ARG A N 1
ATOM 594 C CA . ARG A 1 82 ? 10.817 -2.501 -17.427 1.00 75.88 82 ARG A CA 1
ATOM 595 C C . ARG A 1 82 ? 10.595 -2.458 -15.910 1.00 75.88 82 ARG A C 1
ATOM 597 O O . ARG A 1 82 ? 9.610 -3.007 -15.431 1.00 75.88 82 ARG A O 1
ATOM 604 N N . GLY A 1 83 ? 11.482 -1.801 -15.163 1.00 80.44 83 GLY A N 1
ATOM 605 C CA . GLY A 1 83 ? 11.338 -1.598 -13.719 1.00 80.44 83 GLY A CA 1
ATOM 606 C C . GLY A 1 83 ? 10.097 -0.774 -13.392 1.00 80.44 83 GLY A C 1
ATOM 607 O O . GLY A 1 83 ? 9.359 -1.119 -12.475 1.00 80.44 83 GLY A O 1
ATOM 608 N N . GLN A 1 84 ? 9.793 0.232 -14.216 1.00 84.44 84 GLN A N 1
ATOM 609 C CA . GLN A 1 84 ? 8.569 1.020 -14.081 1.00 84.44 84 GLN A CA 1
ATOM 610 C C . GLN A 1 84 ? 7.300 0.184 -14.322 1.00 84.44 84 GLN A C 1
ATOM 612 O O . GLN A 1 84 ? 6.324 0.351 -13.594 1.00 84.44 84 GLN A O 1
ATOM 617 N N . LEU A 1 85 ? 7.311 -0.745 -15.289 1.00 86.06 85 LEU A N 1
ATOM 618 C CA . LEU A 1 85 ? 6.189 -1.664 -15.532 1.00 86.06 85 LEU A CA 1
ATOM 619 C C . LEU A 1 85 ? 5.952 -2.613 -14.352 1.00 86.06 85 LEU A C 1
ATOM 621 O O . LEU A 1 85 ? 4.823 -2.727 -13.882 1.00 86.06 85 LEU A O 1
ATOM 625 N N . VAL A 1 86 ? 7.004 -3.263 -13.846 1.00 89.94 86 VAL A N 1
ATOM 626 C CA . VAL A 1 86 ? 6.892 -4.168 -12.689 1.00 89.94 86 VAL A CA 1
ATOM 627 C C . VAL A 1 86 ? 6.429 -3.399 -11.449 1.00 89.94 86 VAL A C 1
ATOM 629 O O . VAL A 1 86 ? 5.548 -3.866 -10.733 1.00 89.94 86 VAL A O 1
ATOM 632 N N . PHE A 1 87 ? 6.950 -2.190 -11.230 1.00 88.94 87 PHE A N 1
ATOM 633 C CA . PHE A 1 87 ? 6.528 -1.320 -10.134 1.00 88.94 87 PHE A CA 1
ATOM 634 C C . PHE A 1 87 ? 5.050 -0.917 -10.240 1.00 88.94 87 PHE A C 1
ATOM 636 O O . PHE A 1 87 ? 4.303 -1.054 -9.272 1.00 88.94 87 PHE A O 1
ATOM 643 N N . ALA A 1 88 ? 4.600 -0.483 -11.422 1.00 90.38 88 ALA A N 1
ATOM 644 C CA . ALA A 1 88 ? 3.207 -0.107 -11.654 1.00 90.38 88 ALA A CA 1
ATOM 645 C C . ALA A 1 88 ? 2.248 -1.291 -11.445 1.00 90.38 88 ALA A C 1
ATOM 647 O O . ALA A 1 88 ? 1.213 -1.141 -10.796 1.00 90.38 88 ALA A O 1
ATOM 648 N N . VAL A 1 89 ? 2.608 -2.480 -11.940 1.00 92.00 89 VAL A N 1
ATOM 649 C CA . VAL A 1 89 ? 1.810 -3.698 -11.740 1.00 92.00 89 VAL A CA 1
ATOM 650 C C . VAL A 1 89 ? 1.818 -4.133 -10.277 1.00 92.00 89 VAL A C 1
ATOM 652 O O . VAL A 1 89 ? 0.773 -4.523 -9.767 1.00 92.00 89 VAL A O 1
ATOM 655 N N . GLY A 1 90 ? 2.943 -4.003 -9.571 1.00 91.75 90 GLY A N 1
ATOM 656 C CA . GLY A 1 90 ? 3.030 -4.273 -8.134 1.00 91.75 90 GLY A CA 1
ATOM 657 C C . GLY A 1 90 ? 2.105 -3.378 -7.308 1.00 91.75 90 GLY A C 1
ATOM 658 O O . GLY A 1 90 ? 1.346 -3.877 -6.478 1.00 91.75 90 GLY A O 1
ATOM 659 N N . ILE A 1 91 ? 2.093 -2.068 -7.580 1.00 91.06 91 ILE A N 1
ATOM 660 C CA . ILE A 1 91 ? 1.146 -1.135 -6.947 1.00 91.06 91 ILE A CA 1
ATOM 661 C C . ILE A 1 91 ? -0.297 -1.505 -7.304 1.00 91.06 91 ILE A C 1
ATOM 663 O O . ILE A 1 91 ? -1.150 -1.557 -6.420 1.00 91.06 91 ILE A O 1
ATOM 667 N N . GLY A 1 92 ? -0.577 -1.802 -8.576 1.00 92.56 92 GLY A N 1
ATOM 668 C CA . GLY A 1 92 ? -1.906 -2.231 -9.014 1.00 92.56 92 GLY A CA 1
ATOM 669 C C . GLY A 1 92 ? -2.387 -3.491 -8.288 1.00 92.56 92 GLY A C 1
ATOM 670 O O . GLY A 1 92 ? -3.517 -3.532 -7.808 1.00 92.56 92 GLY A O 1
ATOM 671 N N . ALA A 1 93 ? -1.512 -4.486 -8.135 1.00 91.94 93 ALA A N 1
ATOM 672 C CA . ALA A 1 93 ? -1.793 -5.713 -7.399 1.00 91.94 93 ALA A CA 1
ATOM 673 C C . ALA A 1 93 ? -2.087 -5.440 -5.916 1.00 91.94 93 ALA A C 1
ATOM 675 O O . ALA A 1 93 ? -3.041 -5.997 -5.379 1.00 91.94 93 ALA A O 1
ATOM 676 N N . LEU A 1 94 ? -1.333 -4.546 -5.266 1.00 89.50 94 LEU A N 1
ATOM 677 C CA . LEU A 1 94 ? -1.576 -4.139 -3.875 1.00 89.50 94 LEU A CA 1
ATOM 678 C C . LEU A 1 94 ? -2.920 -3.418 -3.702 1.00 89.50 94 LEU A C 1
ATOM 680 O O . LEU A 1 94 ? -3.671 -3.731 -2.778 1.00 89.50 94 LEU A O 1
ATOM 684 N N . LEU A 1 95 ? -3.253 -2.492 -4.606 1.00 89.50 95 LEU A N 1
ATOM 685 C CA . LEU A 1 95 ? -4.534 -1.775 -4.601 1.00 89.50 95 LEU A CA 1
ATOM 686 C C . LEU A 1 95 ? -5.723 -2.690 -4.921 1.00 89.50 95 LEU A C 1
ATOM 688 O O . LEU A 1 95 ? -6.836 -2.440 -4.459 1.00 89.50 95 LEU A O 1
ATOM 692 N N . PHE A 1 96 ? -5.500 -3.767 -5.676 1.00 90.44 96 PHE A N 1
ATOM 693 C CA . PHE A 1 96 ? -6.527 -4.756 -5.984 1.00 90.44 96 PHE A CA 1
ATOM 694 C C . PHE A 1 96 ? -6.947 -5.577 -4.758 1.00 90.44 96 PHE A C 1
ATOM 696 O O . PHE A 1 96 ? -8.111 -5.949 -4.656 1.00 90.44 96 PHE A O 1
ATOM 703 N N . VAL A 1 97 ? -6.060 -5.822 -3.789 1.00 90.69 97 VAL A N 1
ATOM 704 C CA . VAL A 1 97 ? -6.358 -6.632 -2.588 1.00 90.69 97 VAL A CA 1
ATOM 705 C C . VAL A 1 97 ? -7.603 -6.160 -1.811 1.00 90.69 97 VAL A C 1
ATOM 707 O O . VAL A 1 97 ? -8.482 -6.989 -1.553 1.00 90.69 97 VAL A O 1
ATOM 710 N N . PRO A 1 98 ? -7.747 -4.875 -1.421 1.00 86.94 98 PRO A N 1
ATOM 711 C CA . PRO A 1 98 ? -8.950 -4.415 -0.729 1.00 86.94 98 PRO A CA 1
ATOM 712 C C . PRO A 1 98 ? -10.208 -4.504 -1.603 1.00 86.94 98 PRO A C 1
ATOM 714 O O . PRO A 1 98 ? -11.277 -4.819 -1.082 1.00 86.94 98 PRO A O 1
ATOM 717 N N . VAL A 1 99 ? -10.086 -4.293 -2.918 1.00 88.69 99 VAL A N 1
ATOM 718 C CA . VAL A 1 99 ? -11.197 -4.427 -3.875 1.00 88.69 99 VAL A CA 1
ATOM 719 C C . VAL A 1 99 ? -11.645 -5.887 -3.982 1.00 88.69 99 VAL A C 1
ATOM 721 O O . VAL A 1 99 ? -12.832 -6.182 -3.877 1.00 88.69 99 VAL A O 1
ATOM 724 N N . PHE A 1 100 ? -10.695 -6.814 -4.107 1.00 89.38 100 PHE A N 1
ATOM 725 C CA . PHE A 1 100 ? -10.936 -8.252 -4.128 1.00 89.38 100 PHE A CA 1
ATOM 726 C C . PHE A 1 100 ? -11.660 -8.712 -2.864 1.00 89.38 100 PHE A C 1
ATOM 728 O O . PHE A 1 100 ? -12.685 -9.387 -2.966 1.00 89.38 100 PHE A O 1
ATOM 735 N N . LYS A 1 101 ? -11.186 -8.299 -1.679 1.00 86.31 101 LYS A N 1
ATOM 736 C CA . LYS A 1 101 ? -11.851 -8.598 -0.402 1.00 86.31 101 LYS A CA 1
ATOM 737 C C . LYS A 1 101 ? -13.281 -8.051 -0.374 1.00 86.31 101 LYS A C 1
ATOM 739 O O . LYS A 1 101 ? -14.185 -8.758 0.055 1.00 86.31 101 LYS A O 1
A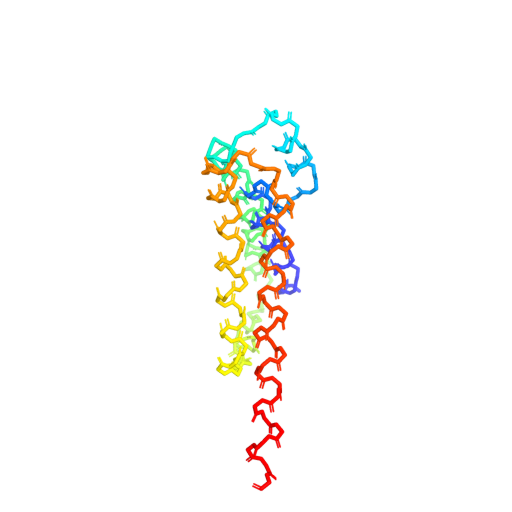TOM 744 N N . ALA A 1 102 ? -13.491 -6.814 -0.831 1.00 86.06 102 ALA A N 1
ATOM 745 C CA . ALA A 1 102 ? -14.801 -6.165 -0.804 1.00 86.06 102 ALA A CA 1
ATOM 746 C C . ALA A 1 102 ? -15.834 -6.845 -1.721 1.00 86.06 102 ALA A C 1
ATOM 748 O O . ALA A 1 102 ? -17.003 -6.914 -1.356 1.00 86.06 102 ALA A O 1
ATOM 749 N N . ILE A 1 103 ? -15.413 -7.355 -2.884 1.00 91.44 103 ILE A N 1
ATOM 750 C CA . ILE A 1 103 ? -16.310 -8.000 -3.858 1.00 91.44 103 ILE A CA 1
ATOM 751 C C . ILE A 1 103 ? -16.529 -9.483 -3.531 1.00 91.44 103 ILE A C 1
ATOM 753 O O . ILE A 1 103 ? -17.647 -9.977 -3.631 1.00 91.44 103 ILE A O 1
ATOM 757 N N . THR A 1 104 ? -15.467 -10.208 -3.167 1.00 89.81 104 THR A N 1
ATOM 758 C CA . THR A 1 104 ? -15.524 -11.673 -3.002 1.00 89.81 104 THR A CA 1
ATOM 759 C C . THR A 1 104 ? -15.827 -12.119 -1.575 1.00 89.81 104 THR A C 1
ATOM 761 O O . THR A 1 104 ? -16.232 -13.259 -1.369 1.00 89.81 104 THR A O 1
ATOM 764 N N . GLY A 1 105 ? -15.590 -11.261 -0.577 1.00 83.44 105 GLY A N 1
ATOM 765 C CA . GLY A 1 105 ? -15.655 -11.631 0.840 1.00 83.44 105 GLY A CA 1
ATOM 766 C C . GLY A 1 105 ? -14.549 -12.595 1.288 1.00 83.44 105 GLY A C 1
ATOM 767 O O . GLY A 1 105 ? -14.533 -13.009 2.446 1.00 83.44 105 GLY A O 1
ATOM 768 N N . LEU A 1 106 ? -13.618 -12.956 0.399 1.00 86.12 106 LEU A N 1
ATOM 769 C CA . LEU A 1 106 ? -12.554 -13.906 0.694 1.00 86.12 106 LEU A CA 1
ATOM 770 C C . LEU A 1 106 ? -11.422 -13.260 1.514 1.00 86.12 106 LEU A C 1
ATOM 772 O O . LEU A 1 106 ? -11.206 -12.043 1.450 1.00 86.12 106 LEU A O 1
ATOM 776 N N . PRO A 1 107 ? -10.660 -14.069 2.273 1.00 85.50 107 PRO A N 1
ATOM 777 C CA . PRO A 1 107 ? -9.492 -13.605 3.004 1.00 85.50 107 PRO A CA 1
ATOM 778 C C . PRO A 1 107 ? -8.491 -12.833 2.119 1.00 85.50 107 PRO A C 1
ATOM 780 O O . PRO A 1 107 ? -8.146 -13.294 1.027 1.00 85.50 107 PRO A O 1
ATOM 783 N N . PRO A 1 108 ? -7.945 -11.699 2.600 1.00 85.69 108 PRO A N 1
ATOM 784 C CA . PRO A 1 108 ? -7.071 -10.841 1.801 1.00 85.69 108 PRO A CA 1
ATOM 785 C C . PRO A 1 108 ? -5.790 -11.514 1.295 1.00 85.69 108 PRO A C 1
ATOM 787 O O . PRO A 1 108 ? -5.291 -11.149 0.231 1.00 85.69 108 PRO A O 1
ATOM 790 N N . TYR A 1 109 ? -5.265 -12.511 2.019 1.00 87.94 109 TYR A N 1
ATOM 791 C CA . TYR A 1 109 ? -4.042 -13.214 1.620 1.00 87.94 109 TYR A CA 1
ATOM 792 C C . TYR A 1 109 ? -4.178 -13.892 0.249 1.00 87.94 109 TYR A C 1
ATOM 794 O O . TYR A 1 109 ? -3.195 -13.973 -0.481 1.00 87.94 109 TYR A O 1
ATOM 802 N N . MET A 1 110 ? -5.383 -14.330 -0.141 1.00 90.69 110 MET A N 1
ATOM 803 C CA . MET A 1 110 ? -5.610 -14.934 -1.459 1.00 90.69 110 MET A CA 1
ATOM 804 C C . MET A 1 110 ? -5.374 -13.919 -2.582 1.00 90.69 110 MET A C 1
ATOM 806 O O . MET A 1 110 ? -4.739 -14.244 -3.581 1.00 90.69 110 MET A O 1
ATOM 810 N N . GLY A 1 111 ? -5.827 -12.674 -2.395 1.00 90.12 111 GLY A N 1
ATOM 811 C CA . GLY A 1 111 ? -5.590 -11.585 -3.342 1.00 90.12 111 GLY A CA 1
ATOM 812 C C . GLY A 1 111 ? -4.109 -11.211 -3.440 1.00 90.12 111 GLY A C 1
ATOM 813 O O . GLY A 1 111 ? -3.610 -10.982 -4.539 1.00 90.12 111 GLY A O 1
ATOM 814 N N . ILE A 1 112 ? -3.390 -11.218 -2.310 1.00 91.94 112 ILE A N 1
ATOM 815 C CA . ILE A 1 11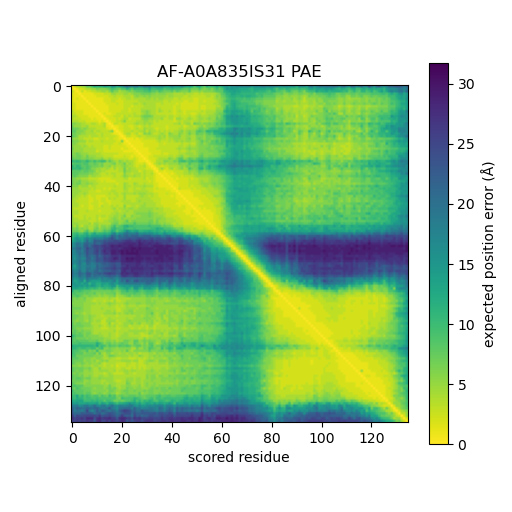2 ? -1.938 -10.967 -2.272 1.00 91.94 112 ILE A CA 1
ATOM 816 C C . ILE A 1 112 ? -1.183 -12.052 -3.053 1.00 91.94 112 ILE A C 1
ATOM 818 O O . ILE A 1 112 ? -0.350 -11.728 -3.897 1.00 91.94 112 ILE A O 1
ATOM 822 N N . LEU A 1 113 ? -1.495 -13.331 -2.817 1.00 93.38 113 LEU A N 1
ATOM 823 C CA . LEU A 1 113 ? -0.867 -14.451 -3.527 1.00 93.38 113 LEU A CA 1
ATOM 824 C C . LEU A 1 113 ? -1.166 -14.423 -5.030 1.00 93.38 113 LEU A C 1
ATOM 826 O O . LEU A 1 113 ? -0.270 -14.664 -5.836 1.00 93.38 113 LEU A O 1
ATOM 830 N N . LEU A 1 114 ? -2.398 -14.082 -5.416 1.00 92.94 114 LEU A N 1
ATOM 831 C CA . LEU A 1 114 ? -2.775 -13.914 -6.819 1.00 92.94 114 LEU A CA 1
ATOM 832 C C . LEU A 1 114 ? -1.980 -12.777 -7.471 1.00 92.94 114 LEU A C 1
ATOM 834 O O . LEU A 1 114 ? -1.409 -12.967 -8.544 1.00 92.94 114 LEU A O 1
ATOM 838 N N . GLY A 1 115 ? -1.891 -11.621 -6.809 1.00 92.44 115 GLY A N 1
ATOM 839 C CA . GLY A 1 115 ? -1.101 -10.482 -7.275 1.00 92.44 115 GLY A CA 1
ATOM 840 C C . GLY A 1 115 ? 0.380 -10.823 -7.450 1.00 92.44 115 GLY A C 1
ATOM 841 O O . GLY A 1 115 ? 0.968 -10.492 -8.478 1.00 92.44 115 GLY A O 1
ATOM 842 N N . LEU A 1 116 ? 0.963 -11.551 -6.492 1.00 93.50 116 LEU A N 1
ATOM 843 C CA . LEU A 1 116 ? 2.334 -12.060 -6.578 1.00 93.50 116 LEU A CA 1
ATOM 844 C C . LEU A 1 116 ? 2.515 -13.039 -7.745 1.00 93.50 116 LEU A C 1
ATOM 846 O O . LEU A 1 116 ? 3.500 -12.932 -8.468 1.00 93.50 116 LEU A O 1
ATOM 850 N N . GLY A 1 117 ? 1.565 -13.950 -7.971 1.00 94.19 117 GLY A N 1
ATOM 851 C CA . GLY A 1 117 ? 1.599 -14.873 -9.108 1.00 94.19 117 GLY A CA 1
ATOM 852 C C . GLY A 1 117 ? 1.580 -14.146 -10.456 1.00 94.19 117 GLY A C 1
ATOM 853 O O . GLY A 1 117 ? 2.389 -14.446 -11.332 1.00 94.19 117 GLY A O 1
ATOM 854 N N . VAL A 1 118 ? 0.715 -13.137 -10.605 1.00 92.75 118 VAL A N 1
ATOM 855 C CA . VAL A 1 118 ? 0.656 -12.293 -11.812 1.00 92.75 118 VAL A CA 1
ATOM 856 C C . VAL A 1 118 ? 1.961 -11.525 -12.012 1.00 92.75 118 VAL A C 1
ATOM 858 O O . VAL A 1 118 ? 2.504 -11.514 -13.118 1.00 92.75 118 VAL A O 1
ATOM 861 N N . LEU A 1 119 ? 2.490 -10.912 -10.949 1.00 92.56 119 LEU A N 1
ATOM 862 C CA . LEU A 1 119 ? 3.761 -10.192 -10.996 1.00 92.56 119 LEU A CA 1
ATOM 863 C C . LEU A 1 119 ? 4.912 -11.122 -11.405 1.00 92.56 119 LEU A C 1
ATOM 865 O O . LEU A 1 119 ? 5.777 -10.730 -12.190 1.00 92.56 119 LEU A O 1
ATOM 869 N N . TRP A 1 120 ? 4.911 -12.356 -10.896 1.00 92.12 120 TRP A N 1
ATOM 870 C CA . TRP A 1 120 ? 5.938 -13.344 -11.194 1.00 92.12 120 TRP A CA 1
ATOM 871 C C . TRP A 1 120 ? 5.906 -13.766 -12.663 1.00 92.12 120 TRP A C 1
ATOM 873 O O . TRP A 1 120 ? 6.933 -13.671 -13.332 1.00 92.12 120 TRP A O 1
ATOM 883 N N . ILE A 1 121 ? 4.730 -14.119 -13.195 1.00 92.19 121 ILE A N 1
ATOM 884 C CA . ILE A 1 121 ? 4.553 -14.467 -14.616 1.00 92.19 121 ILE A CA 1
ATOM 885 C C . ILE A 1 121 ? 4.967 -13.301 -15.518 1.00 92.19 121 ILE A C 1
ATOM 887 O O . ILE A 1 121 ? 5.671 -13.498 -16.505 1.00 92.19 121 ILE A O 1
ATOM 891 N N . LEU A 1 122 ? 4.560 -12.074 -15.178 1.00 90.44 122 LEU A N 1
ATOM 892 C CA . LEU A 1 122 ? 4.934 -10.883 -15.938 1.00 90.44 122 LEU A CA 1
ATOM 893 C C . LEU A 1 122 ? 6.453 -10.687 -15.955 1.00 90.44 122 LEU A C 1
ATOM 895 O O . LEU A 1 122 ? 7.038 -10.423 -17.004 1.00 90.44 122 LEU A O 1
ATOM 899 N N . THR A 1 123 ? 7.091 -10.819 -14.794 1.00 89.25 123 THR A N 1
ATOM 900 C CA . THR A 1 123 ? 8.540 -10.661 -14.669 1.00 89.25 123 THR A CA 1
ATOM 901 C C . THR A 1 123 ? 9.270 -11.737 -15.469 1.00 89.25 123 THR A C 1
ATOM 903 O O . THR A 1 123 ? 10.226 -11.415 -16.174 1.00 89.25 123 THR A O 1
ATOM 906 N N . ASP A 1 124 ? 8.801 -12.984 -15.426 1.00 88.69 124 ASP A N 1
ATOM 907 C CA . ASP A 1 124 ? 9.376 -14.098 -16.184 1.00 88.69 124 ASP A CA 1
ATOM 908 C C . ASP A 1 124 ? 9.213 -13.904 -17.703 1.00 88.69 124 ASP A C 1
ATOM 910 O O . ASP A 1 124 ? 10.180 -14.006 -18.458 1.00 88.69 124 ASP A O 1
ATOM 914 N N . ALA A 1 125 ? 8.033 -13.471 -18.162 1.00 87.50 125 ALA A N 1
ATOM 915 C CA . ALA A 1 125 ? 7.783 -13.139 -19.566 1.00 87.50 125 ALA A CA 1
ATOM 916 C C . ALA A 1 125 ? 8.706 -12.017 -20.082 1.00 87.50 125 ALA A C 1
ATOM 918 O O . ALA A 1 125 ? 9.231 -12.093 -21.198 1.00 87.50 125 ALA A O 1
ATOM 919 N N . ILE A 1 126 ? 8.954 -10.990 -19.258 1.00 85.81 126 ILE A N 1
ATOM 920 C CA . ILE A 1 126 ? 9.889 -9.900 -19.577 1.00 85.81 126 ILE A CA 1
ATOM 921 C C . ILE A 1 126 ? 11.330 -10.423 -19.695 1.00 85.81 126 ILE A C 1
ATOM 923 O O . ILE A 1 126 ? 12.069 -9.982 -20.580 1.00 85.81 126 ILE A O 1
ATOM 927 N N . HIS A 1 127 ? 11.741 -11.362 -18.836 1.00 82.31 127 HIS A N 1
ATOM 928 C CA . HIS A 1 127 ? 13.069 -11.978 -18.907 1.00 82.31 127 HIS A CA 1
ATOM 929 C C . HIS A 1 127 ? 13.215 -12.883 -20.136 1.00 82.31 127 HIS A C 1
ATOM 931 O O . HIS A 1 127 ? 14.229 -12.804 -20.834 1.00 82.31 127 HIS A O 1
ATOM 937 N N . TYR A 1 128 ? 12.193 -13.677 -20.461 1.00 77.56 128 TYR A N 1
ATOM 938 C CA . TYR A 1 128 ? 12.202 -14.578 -21.613 1.00 77.56 128 TYR A CA 1
ATOM 939 C C . TYR A 1 128 ? 12.276 -13.825 -22.953 1.00 77.56 128 TYR A C 1
ATOM 941 O O . TYR A 1 128 ? 13.055 -14.190 -23.837 1.00 77.56 128 TYR A O 1
ATOM 949 N N . GLY A 1 129 ? 11.541 -12.716 -23.098 1.00 69.56 129 GLY A N 1
ATOM 950 C CA . GLY A 1 129 ? 11.580 -11.877 -24.303 1.00 69.56 129 GLY A CA 1
ATOM 951 C C . GLY A 1 129 ? 12.971 -11.304 -24.619 1.00 69.56 129 GLY A C 1
ATOM 952 O O . GLY A 1 129 ? 13.325 -11.138 -25.787 1.00 69.56 129 GLY A O 1
ATOM 953 N N . ASN A 1 130 ? 13.804 -11.074 -23.600 1.00 62.12 130 ASN A N 1
ATOM 954 C CA . ASN A 1 130 ? 15.166 -10.562 -23.780 1.00 62.12 130 ASN A CA 1
ATOM 955 C C . ASN A 1 130 ? 16.146 -11.614 -24.333 1.00 62.12 130 ASN A C 1
ATOM 957 O O . ASN A 1 130 ? 17.130 -11.238 -24.969 1.00 62.12 130 ASN A O 1
ATOM 961 N N . LEU A 1 131 ? 15.894 -12.912 -24.125 1.00 60.69 131 LEU A N 1
ATOM 962 C CA . LEU A 1 131 ? 16.722 -13.984 -24.692 1.00 60.69 131 LEU A CA 1
ATOM 963 C C . LEU A 1 131 ? 16.479 -14.153 -26.199 1.00 60.69 131 LEU A C 1
ATOM 965 O O . LEU A 1 131 ? 17.396 -14.502 -26.936 1.00 60.69 131 LEU A O 1
ATOM 969 N N . LYS A 1 132 ? 15.263 -13.855 -26.671 1.00 56.41 132 LYS A N 1
ATOM 970 C CA . LYS A 1 132 ? 14.879 -13.968 -28.087 1.00 56.41 132 LYS A CA 1
ATOM 971 C C . LYS A 1 132 ? 15.377 -12.797 -28.947 1.00 56.41 132 LYS A C 1
ATOM 973 O O . LYS A 1 132 ? 15.621 -12.988 -30.128 1.00 56.41 132 LYS A O 1
ATOM 978 N N . GLY A 1 133 ? 15.540 -11.603 -28.370 1.00 55.31 133 GLY A N 1
ATOM 979 C CA . GLY A 1 133 ? 15.974 -10.391 -29.087 1.00 55.31 133 GLY A CA 1
ATOM 980 C C . GLY A 1 133 ? 17.490 -10.231 -29.279 1.00 55.31 133 GLY A C 1
ATOM 981 O O . GLY A 1 133 ? 17.921 -9.202 -29.790 1.00 55.31 133 GLY A O 1
ATOM 982 N N . ARG A 1 134 ? 18.304 -11.199 -28.835 1.00 53.31 134 ARG A N 1
ATOM 983 C CA . ARG A 1 134 ? 19.776 -11.199 -28.972 1.00 53.31 134 ARG A CA 1
ATOM 984 C C . ARG A 1 134 ? 20.303 -12.313 -29.894 1.00 53.31 134 ARG A C 1
ATOM 986 O O . ARG A 1 134 ? 21.503 -12.576 -29.860 1.00 53.31 134 ARG A O 1
ATOM 993 N N . GLY A 1 135 ? 19.424 -12.970 -30.657 1.00 43.66 135 GLY A N 1
ATOM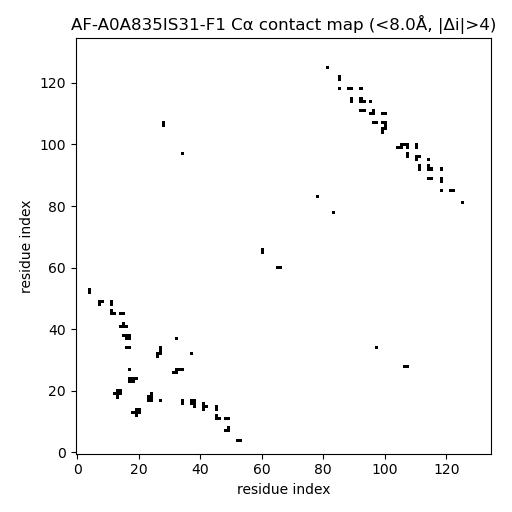 994 C CA . GLY A 1 135 ? 19.751 -14.029 -31.621 1.00 43.66 135 GLY A CA 1
ATOM 995 C C . GLY A 1 135 ? 19.473 -13.609 -33.052 1.00 43.66 135 GLY A C 1
ATOM 996 O O . GLY A 1 135 ? 18.478 -12.877 -33.250 1.00 43.66 135 GLY A O 1
#

Organism: NCBI:txid261450

InterPro domains:
  IPR045016 Na(+)/H(+) antiporter NhaD-like [PTHR43269] (1-130)

Radius of gyration: 19.71 Å; Cα contacts (8 Å, |Δi|>4): 75; chains: 1; bounding box: 44×41×46 Å

Mean predicted aligned error: 9.68 Å